Protein AF-A0A292S3I8-F1 (afdb_monomer_lite)

Sequence (132 aa):
MPSYYHRTHKNYNPDTIERGQLNSYDCPLGLFAISNTEHEIAWVYSADVTNESLIGYHQVVYALSRLICIYSNVKMKEWLDKDKTFNSLLQKDNLGRKYLTYKDYKNWVIKNKRIKLTDRHRRELSLWILGL

Structure (mmCIF, N/CA/C/O backbone):
data_AF-A0A292S3I8-F1
#
_entry.id   AF-A0A292S3I8-F1
#
loop_
_atom_site.group_PDB
_atom_site.id
_atom_site.type_symbol
_atom_site.label_atom_id
_atom_site.label_alt_id
_atom_site.label_comp_id
_atom_site.label_asym_id
_atom_site.label_entity_id
_atom_site.label_seq_id
_atom_site.pdbx_PDB_ins_code
_atom_site.Cartn_x
_atom_site.Cartn_y
_atom_site.Cartn_z
_atom_site.occupancy
_atom_site.B_iso_or_equiv
_atom_site.auth_seq_id
_atom_site.auth_comp_id
_atom_site.auth_asym_id
_atom_site.auth_atom_id
_atom_site.pdbx_PDB_model_num
ATOM 1 N N . MET A 1 1 ? 31.414 -0.654 -13.797 1.00 35.00 1 MET A N 1
ATOM 2 C CA . MET A 1 1 ? 30.329 -0.642 -12.791 1.00 35.00 1 MET A CA 1
ATOM 3 C C . MET A 1 1 ? 29.057 -1.112 -13.473 1.00 35.00 1 MET A C 1
ATOM 5 O O . MET A 1 1 ? 28.785 -0.588 -14.547 1.00 35.00 1 MET A O 1
ATOM 9 N N . PRO A 1 2 ? 28.318 -2.098 -12.940 1.00 39.09 2 PRO A N 1
ATOM 10 C CA . PRO A 1 2 ? 27.043 -2.484 -13.529 1.00 39.09 2 PRO A CA 1
ATOM 11 C C . PRO A 1 2 ? 26.079 -1.301 -13.414 1.00 39.09 2 PRO A C 1
ATOM 13 O O . PRO A 1 2 ? 25.862 -0.772 -12.324 1.00 39.09 2 PRO A O 1
ATOM 16 N N . SER A 1 3 ? 25.553 -0.847 -14.546 1.00 39.38 3 SER A N 1
ATOM 17 C CA . SER A 1 3 ? 24.557 0.217 -14.589 1.00 39.38 3 SER A CA 1
ATOM 18 C C . SER A 1 3 ? 23.244 -0.303 -14.003 1.00 39.38 3 SER A C 1
ATOM 20 O O . SER A 1 3 ? 22.569 -1.139 -14.604 1.00 39.38 3 SER A O 1
ATOM 22 N N . TYR A 1 4 ? 22.884 0.179 -12.813 1.00 45.81 4 TYR A N 1
ATOM 23 C CA . TYR A 1 4 ? 21.604 -0.113 -12.172 1.00 45.81 4 TYR A CA 1
ATOM 24 C C . TYR A 1 4 ? 20.477 0.567 -12.955 1.00 45.81 4 TYR A C 1
ATOM 26 O O . TYR A 1 4 ? 20.192 1.749 -12.764 1.00 45.81 4 TYR A O 1
ATOM 34 N N . TYR A 1 5 ? 19.818 -0.162 -13.852 1.00 46.53 5 TYR A N 1
ATOM 35 C CA . TYR A 1 5 ? 18.606 0.335 -14.495 1.00 46.53 5 TYR A CA 1
ATOM 36 C C . TYR A 1 5 ? 17.384 -0.134 -13.715 1.00 46.53 5 TYR A C 1
ATOM 38 O O . TYR A 1 5 ? 17.154 -1.326 -13.527 1.00 46.53 5 TYR A O 1
ATOM 46 N N . HIS A 1 6 ? 16.570 0.820 -13.270 1.00 51.22 6 HIS A N 1
ATOM 47 C CA . HIS A 1 6 ? 15.316 0.517 -12.594 1.00 51.22 6 HIS A CA 1
ATOM 48 C C . HIS A 1 6 ? 14.388 -0.275 -13.517 1.00 51.22 6 HIS A C 1
ATOM 50 O O . HIS A 1 6 ? 14.063 0.169 -14.623 1.00 51.22 6 HIS A O 1
ATOM 56 N N . ARG A 1 7 ? 13.903 -1.416 -13.031 1.00 52.06 7 ARG A N 1
ATOM 57 C CA . ARG A 1 7 ? 12.857 -2.182 -13.700 1.00 52.06 7 ARG A CA 1
ATOM 58 C C . ARG A 1 7 ? 11.584 -1.333 -13.757 1.00 52.06 7 ARG A C 1
ATOM 60 O O . ARG A 1 7 ? 11.092 -0.871 -12.728 1.00 52.06 7 ARG A O 1
ATOM 67 N N . THR A 1 8 ? 11.114 -1.072 -14.971 1.00 54.28 8 THR A N 1
ATOM 68 C CA . THR A 1 8 ? 9.885 -0.325 -15.270 1.00 54.28 8 THR A CA 1
ATOM 69 C C . THR A 1 8 ? 9.084 -1.105 -16.307 1.00 54.28 8 THR A C 1
ATOM 71 O O . THR A 1 8 ? 9.656 -1.932 -17.015 1.00 54.28 8 THR A O 1
ATOM 74 N N . HIS A 1 9 ? 7.794 -0.799 -16.474 1.00 51.03 9 HIS A N 1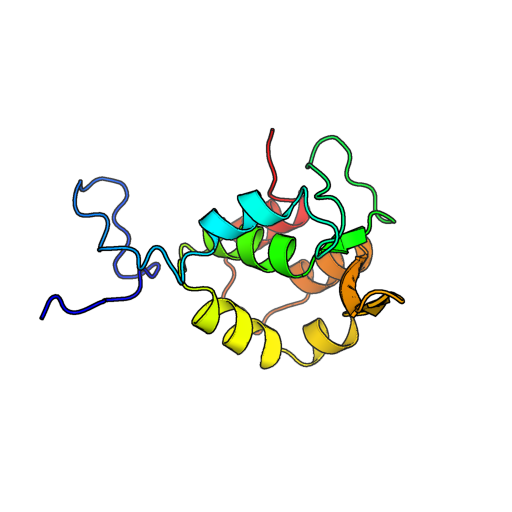
ATOM 75 C CA . HIS A 1 9 ? 6.932 -1.419 -17.494 1.00 51.03 9 HIS A CA 1
ATOM 76 C C . HIS A 1 9 ? 7.504 -1.355 -18.928 1.00 51.03 9 HIS A C 1
ATOM 78 O O . HIS A 1 9 ? 7.150 -2.171 -19.768 1.00 51.03 9 HIS A O 1
ATOM 84 N N . LYS A 1 10 ? 8.396 -0.402 -19.237 1.00 52.16 10 LYS A N 1
ATOM 85 C CA . LYS A 1 10 ? 9.036 -0.299 -20.561 1.00 52.16 10 LYS A CA 1
ATOM 86 C C . LYS A 1 10 ? 10.116 -1.358 -20.807 1.00 52.16 10 LYS A C 1
ATOM 88 O O . LYS A 1 10 ? 10.358 -1.705 -21.953 1.00 52.16 10 LYS A O 1
ATOM 93 N N . ASN A 1 11 ? 10.732 -1.862 -19.738 1.00 54.84 11 ASN A N 1
ATOM 94 C CA . ASN A 1 11 ? 11.859 -2.797 -19.793 1.00 54.84 11 ASN A CA 1
ATOM 95 C C . ASN A 1 11 ? 11.517 -4.133 -19.105 1.00 54.84 11 ASN A C 1
ATOM 97 O O . ASN A 1 11 ? 12.406 -4.917 -18.783 1.00 54.84 11 ASN A O 1
ATOM 101 N N . TYR A 1 12 ? 10.235 -4.366 -18.808 1.00 51.59 12 TYR A N 1
ATOM 102 C CA . TYR A 1 12 ? 9.739 -5.622 -18.262 1.00 51.59 12 TYR A CA 1
ATOM 103 C C . TYR A 1 12 ? 9.195 -6.467 -19.410 1.00 51.59 12 TYR A C 1
ATOM 105 O O . TYR A 1 12 ? 8.111 -6.193 -19.918 1.00 51.59 12 TYR A O 1
ATOM 113 N N . ASN A 1 13 ? 9.957 -7.483 -19.810 1.00 53.81 13 ASN A N 1
ATOM 114 C CA . ASN A 1 13 ? 9.481 -8.533 -20.697 1.00 53.81 13 ASN A CA 1
ATOM 115 C C . ASN A 1 13 ? 9.285 -9.819 -19.863 1.00 53.81 13 ASN A C 1
ATOM 117 O O . ASN A 1 13 ? 10.267 -10.331 -19.314 1.00 53.81 13 ASN A O 1
ATOM 121 N N . PRO A 1 14 ? 8.038 -10.302 -19.693 1.00 54.44 14 PRO A N 1
ATOM 122 C CA . PRO A 1 14 ? 7.749 -11.508 -18.919 1.00 54.44 14 PRO A CA 1
ATOM 123 C C . PRO A 1 14 ? 8.291 -12.790 -19.573 1.00 54.44 14 PRO A C 1
ATOM 125 O O . PRO A 1 14 ? 8.507 -13.768 -18.859 1.00 54.44 14 PRO A O 1
ATOM 128 N N . ASP A 1 15 ? 8.574 -12.756 -20.879 1.00 47.47 15 ASP A N 1
ATOM 129 C CA . ASP A 1 15 ? 8.967 -13.914 -21.690 1.00 47.47 15 ASP A CA 1
ATOM 130 C C . ASP A 1 15 ? 10.492 -14.062 -21.845 1.00 47.47 15 ASP A C 1
ATOM 132 O O . ASP A 1 15 ? 10.972 -15.050 -22.398 1.00 47.47 15 ASP A O 1
ATOM 136 N N . THR A 1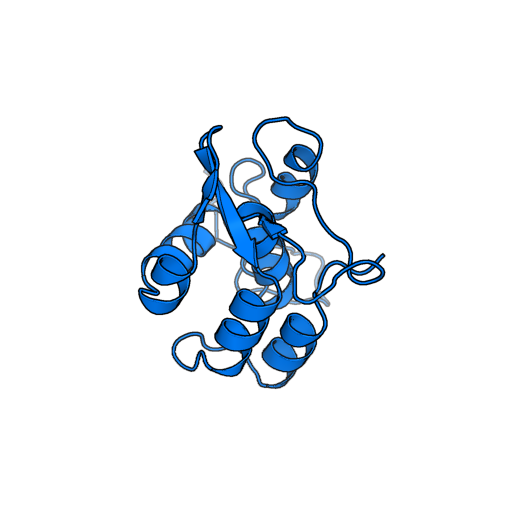 16 ? 11.286 -13.109 -21.338 1.00 45.94 16 THR A N 1
ATOM 137 C CA . THR A 1 16 ? 12.758 -13.172 -21.377 1.00 45.94 16 THR A CA 1
ATOM 138 C C . THR A 1 16 ? 13.369 -13.332 -19.987 1.00 45.94 16 THR A C 1
ATOM 140 O O . THR A 1 16 ? 12.959 -12.678 -19.025 1.00 45.94 16 THR A O 1
ATOM 143 N N . ILE A 1 17 ? 14.418 -14.156 -19.896 1.00 40.75 17 ILE A N 1
ATOM 144 C CA . ILE A 1 17 ? 15.199 -14.416 -18.672 1.00 40.75 17 ILE A CA 1
ATOM 145 C C . ILE A 1 17 ? 15.909 -13.151 -18.153 1.00 40.75 17 ILE A C 1
ATOM 147 O O . ILE A 1 17 ? 16.196 -13.062 -16.958 1.00 40.75 17 ILE A O 1
ATOM 151 N N . GLU A 1 18 ? 16.128 -12.138 -19.000 1.00 44.25 18 GLU A N 1
ATOM 152 C CA . GLU A 1 18 ? 16.729 -10.851 -18.626 1.00 44.25 18 GLU A CA 1
ATOM 153 C C . GLU A 1 18 ? 15.753 -9.966 -17.837 1.00 44.25 18 GLU A C 1
ATOM 155 O O . GLU A 1 18 ? 15.266 -8.911 -18.245 1.00 44.25 18 GLU A O 1
ATOM 160 N N . ARG A 1 19 ? 15.474 -10.416 -16.620 1.00 53.09 19 ARG A N 1
ATOM 161 C CA . ARG A 1 19 ? 14.901 -9.617 -15.552 1.00 53.09 19 ARG A CA 1
ATOM 162 C C . ARG A 1 19 ? 15.994 -8.633 -15.140 1.00 53.09 19 ARG A C 1
ATOM 164 O O . ARG A 1 19 ? 16.869 -9.016 -14.374 1.00 53.09 19 ARG A O 1
ATOM 171 N N . GLY A 1 20 ? 15.990 -7.413 -15.687 1.00 53.72 20 GLY A N 1
ATOM 172 C CA . GLY A 1 20 ? 16.982 -6.382 -15.342 1.00 53.72 20 GLY A CA 1
ATOM 173 C C . GLY A 1 20 ? 17.321 -6.363 -13.841 1.00 53.72 20 GLY A C 1
ATOM 174 O O . GLY A 1 20 ? 16.446 -6.613 -13.009 1.00 53.72 20 GLY A O 1
ATOM 175 N N . GLN A 1 21 ? 18.592 -6.127 -13.502 1.00 57.34 21 GLN A N 1
ATOM 176 C CA . GLN A 1 21 ? 19.098 -6.317 -12.138 1.00 57.34 21 GLN A CA 1
ATOM 177 C C . GLN A 1 21 ? 18.335 -5.453 -11.123 1.00 57.34 21 GLN A C 1
ATOM 179 O O . GLN A 1 21 ? 18.256 -4.230 -11.246 1.00 57.34 21 GLN A O 1
ATOM 184 N N . LEU A 1 22 ? 17.770 -6.105 -10.107 1.00 63.19 22 LEU A N 1
ATOM 185 C CA . LEU A 1 22 ? 17.127 -5.438 -8.982 1.00 63.19 22 LEU A CA 1
ATOM 186 C C . LEU A 1 22 ? 18.195 -5.038 -7.967 1.00 63.19 22 LEU A C 1
ATOM 188 O O . LEU A 1 22 ? 18.997 -5.872 -7.552 1.00 63.19 22 LEU A O 1
ATOM 192 N N . ASN A 1 23 ? 18.174 -3.784 -7.521 1.00 70.12 23 ASN A N 1
ATOM 193 C CA . ASN A 1 23 ? 18.911 -3.416 -6.321 1.00 70.12 23 ASN A CA 1
ATOM 194 C C . ASN A 1 23 ? 18.197 -4.054 -5.121 1.00 70.12 23 ASN A C 1
ATOM 196 O O . ASN A 1 23 ? 17.085 -3.651 -4.781 1.00 70.12 23 ASN A O 1
ATOM 200 N N . SER A 1 24 ? 18.820 -5.054 -4.497 1.00 69.81 24 SER A N 1
ATOM 201 C CA . SER A 1 24 ? 18.257 -5.779 -3.353 1.00 69.81 24 SER A CA 1
ATOM 202 C C . SER A 1 24 ? 17.925 -4.858 -2.175 1.00 69.81 24 SER A C 1
ATOM 204 O O . SER A 1 24 ? 16.930 -5.092 -1.494 1.00 69.81 24 SER A O 1
ATOM 206 N N . TYR A 1 25 ? 18.686 -3.777 -1.986 1.00 74.88 25 TYR A N 1
ATOM 207 C CA . TYR A 1 25 ? 18.461 -2.787 -0.928 1.00 74.88 25 TYR A CA 1
ATOM 208 C C . TYR A 1 25 ? 17.301 -1.823 -1.225 1.00 74.88 25 TYR A C 1
ATOM 210 O O . TYR A 1 25 ? 16.706 -1.268 -0.306 1.00 74.88 25 TYR A O 1
ATOM 218 N N . ASP A 1 26 ? 16.956 -1.624 -2.500 1.00 79.38 26 ASP A N 1
ATOM 219 C CA . ASP A 1 26 ? 15.890 -0.714 -2.950 1.00 79.38 26 ASP A CA 1
ATOM 220 C C . ASP A 1 26 ? 14.704 -1.482 -3.558 1.00 79.38 26 ASP A C 1
ATOM 222 O O . ASP A 1 26 ? 13.910 -0.931 -4.310 1.00 79.38 26 ASP A O 1
ATOM 226 N N . CYS A 1 27 ? 14.553 -2.772 -3.262 1.00 82.50 27 CYS A N 1
ATOM 227 C CA . CYS A 1 27 ? 13.486 -3.586 -3.833 1.00 82.50 27 CYS A CA 1
ATOM 228 C C . CYS A 1 27 ? 12.228 -3.558 -2.944 1.00 82.50 27 CYS A C 1
ATOM 230 O O . CYS A 1 27 ? 12.283 -4.029 -1.804 1.00 82.50 27 CYS A O 1
ATOM 232 N N . PRO A 1 28 ? 11.060 -3.111 -3.451 1.00 83.69 28 PRO A N 1
ATOM 233 C CA . PRO A 1 28 ? 9.800 -3.172 -2.713 1.00 83.69 28 PRO A CA 1
ATOM 234 C C . PRO A 1 28 ? 9.390 -4.572 -2.276 1.00 83.69 28 PRO A C 1
ATOM 236 O O . PRO A 1 28 ? 8.710 -4.706 -1.269 1.00 83.69 28 PRO A O 1
ATOM 239 N N . LEU A 1 29 ? 9.835 -5.624 -2.972 1.00 81.12 29 LEU A N 1
ATOM 240 C CA . LEU A 1 29 ? 9.528 -7.003 -2.583 1.00 81.12 29 LEU A CA 1
ATOM 241 C C . LEU A 1 29 ? 10.129 -7.378 -1.221 1.00 81.12 29 LEU A C 1
ATOM 243 O O . LEU A 1 29 ? 9.558 -8.207 -0.519 1.00 81.12 29 LEU A O 1
ATOM 247 N N . GLY A 1 30 ? 11.233 -6.733 -0.824 1.00 82.88 30 GLY A N 1
ATOM 248 C CA . GLY A 1 30 ? 11.840 -6.912 0.495 1.00 82.88 30 GLY A CA 1
ATOM 249 C C . GLY A 1 30 ? 10.999 -6.338 1.639 1.00 82.88 30 GLY A C 1
ATOM 250 O O . GLY A 1 30 ? 11.188 -6.739 2.783 1.00 82.88 30 GLY A O 1
ATOM 251 N N . LEU A 1 31 ? 10.029 -5.459 1.349 1.00 84.50 31 LEU A N 1
ATOM 252 C CA . LEU A 1 31 ? 9.140 -4.893 2.369 1.00 84.50 31 LEU A CA 1
ATOM 253 C C . LEU A 1 31 ? 8.215 -5.941 2.997 1.00 84.50 31 LEU A C 1
ATOM 255 O O . LEU A 1 31 ? 7.705 -5.716 4.086 1.00 84.50 31 LEU A O 1
ATOM 259 N N . PHE A 1 32 ? 8.017 -7.096 2.361 1.00 81.06 32 PHE A N 1
ATOM 260 C CA . PHE A 1 32 ? 7.269 -8.179 2.996 1.00 81.06 32 PHE A CA 1
ATOM 261 C C . PHE A 1 32 ? 7.952 -8.659 4.286 1.00 81.06 32 PHE A C 1
ATOM 263 O O . PHE A 1 32 ? 7.279 -8.967 5.258 1.00 81.06 32 PHE A O 1
ATOM 270 N N . ALA A 1 33 ? 9.288 -8.645 4.353 1.00 80.38 33 ALA A N 1
ATOM 271 C CA . ALA A 1 33 ? 10.014 -9.116 5.533 1.00 80.38 33 ALA A CA 1
ATOM 272 C C . ALA A 1 33 ? 9.792 -8.243 6.784 1.00 80.38 33 ALA A C 1
ATOM 274 O O . ALA A 1 33 ? 9.960 -8.727 7.901 1.00 80.38 33 ALA A O 1
ATOM 275 N N . ILE A 1 34 ? 9.396 -6.974 6.615 1.00 79.56 34 ILE A N 1
ATOM 276 C CA . ILE A 1 34 ? 9.131 -6.068 7.743 1.00 79.56 34 ILE A CA 1
ATOM 277 C C . ILE A 1 34 ? 7.693 -6.165 8.269 1.00 79.56 34 ILE A C 1
ATOM 279 O O . ILE A 1 34 ? 7.401 -5.569 9.305 1.00 79.56 34 ILE A O 1
ATOM 283 N N . SER A 1 35 ? 6.806 -6.932 7.617 1.00 77.38 35 SER A N 1
ATOM 284 C CA . SER A 1 35 ? 5.402 -7.094 8.039 1.00 77.38 35 SER A CA 1
ATOM 285 C C . SER A 1 35 ? 5.254 -7.680 9.443 1.00 77.38 35 SER A C 1
ATOM 287 O O . SER A 1 35 ? 4.230 -7.477 10.087 1.00 77.38 35 SER A O 1
ATOM 289 N N . ASN A 1 36 ? 6.275 -8.408 9.904 1.00 73.00 36 ASN A N 1
ATOM 290 C CA . ASN A 1 36 ? 6.303 -9.095 11.195 1.00 73.00 36 ASN A CA 1
ATOM 291 C C . ASN A 1 36 ? 7.099 -8.321 12.260 1.00 73.00 36 ASN A C 1
ATOM 293 O O . ASN A 1 36 ? 7.476 -8.891 13.280 1.00 73.00 36 ASN A O 1
ATOM 297 N N . THR A 1 37 ? 7.403 -7.044 12.013 1.00 81.31 37 THR A N 1
ATOM 298 C CA . THR A 1 37 ? 8.164 -6.189 12.935 1.00 81.31 37 THR A CA 1
ATOM 299 C C . THR A 1 37 ? 7.263 -5.155 13.602 1.00 81.31 37 THR A C 1
ATOM 301 O O . THR A 1 37 ? 6.235 -4.760 13.056 1.00 81.31 37 THR A O 1
ATOM 304 N N . GLU A 1 38 ? 7.681 -4.648 14.761 1.00 79.38 38 GLU A N 1
ATOM 305 C CA . GLU A 1 38 ? 6.992 -3.552 15.461 1.00 79.38 38 GLU A CA 1
ATOM 306 C C . GLU A 1 38 ? 6.989 -2.225 14.684 1.00 79.38 38 GLU A C 1
ATOM 308 O O . GLU A 1 38 ? 6.246 -1.305 15.018 1.00 79.38 38 GLU A O 1
ATOM 313 N N . HIS A 1 39 ? 7.798 -2.123 13.628 1.00 81.38 39 HIS A N 1
ATOM 314 C CA . HIS A 1 39 ? 7.919 -0.935 12.789 1.00 81.38 39 HIS A CA 1
ATOM 315 C C . HIS A 1 39 ? 6.839 -0.836 11.703 1.00 81.38 39 HIS A C 1
ATOM 317 O O . HIS A 1 39 ? 6.838 0.130 10.939 1.00 81.38 39 HIS A O 1
ATOM 323 N N . GLU A 1 40 ? 5.916 -1.799 11.625 1.00 88.19 40 GLU A N 1
ATOM 324 C CA . GLU A 1 40 ? 4.879 -1.845 10.595 1.00 88.19 40 GLU A CA 1
ATOM 325 C C . GLU A 1 40 ? 3.497 -2.192 11.173 1.00 88.19 40 GLU A C 1
ATOM 327 O O . GLU A 1 40 ? 3.369 -2.734 12.276 1.00 88.19 40 GLU A O 1
ATOM 332 N N . ILE A 1 41 ? 2.440 -1.791 10.463 1.00 89.31 41 ILE A N 1
ATOM 333 C CA . ILE A 1 41 ? 1.086 -2.286 10.723 1.00 89.31 41 ILE A CA 1
ATOM 334 C C . ILE A 1 41 ? 1.000 -3.712 10.191 1.00 89.31 41 ILE A C 1
ATOM 336 O O . ILE A 1 41 ? 1.468 -3.977 9.088 1.00 89.31 41 ILE A O 1
ATOM 340 N N . ALA A 1 42 ? 0.390 -4.625 10.946 1.00 88.88 42 ALA A N 1
ATOM 341 C CA . ALA A 1 42 ? 0.216 -6.004 10.502 1.00 88.88 42 ALA A CA 1
ATOM 342 C C . ALA A 1 42 ? -0.420 -6.051 9.103 1.00 88.88 42 ALA A C 1
ATOM 344 O O . ALA A 1 42 ? -1.458 -5.434 8.855 1.00 88.88 42 ALA A O 1
ATOM 345 N N . TRP A 1 43 ? 0.227 -6.760 8.177 1.00 90.62 43 TRP A N 1
ATOM 346 C CA . TRP A 1 43 ? -0.236 -6.813 6.796 1.00 90.62 43 TRP A CA 1
ATOM 347 C C . TRP A 1 43 ? -1.528 -7.623 6.711 1.00 90.62 43 TRP A C 1
ATOM 349 O O . TRP A 1 43 ? -1.558 -8.802 7.045 1.00 90.62 43 TRP A O 1
ATOM 359 N N . VAL A 1 44 ? -2.588 -6.983 6.225 1.00 89.19 44 VAL A N 1
ATOM 360 C CA . VAL A 1 44 ? -3.882 -7.625 5.968 1.00 89.19 44 VAL A CA 1
ATOM 361 C C . VAL A 1 44 ? -3.905 -8.257 4.574 1.00 89.19 44 VAL A C 1
ATOM 363 O O . VAL A 1 44 ? -3.558 -7.594 3.594 1.00 89.19 44 VAL A O 1
ATOM 366 N N . TYR A 1 45 ? -4.315 -9.520 4.461 1.00 87.31 45 TYR A N 1
ATOM 367 C CA . TYR A 1 45 ? -4.445 -10.229 3.182 1.00 87.31 45 TYR A CA 1
ATOM 368 C C . TYR A 1 45 ? -5.831 -10.025 2.563 1.00 87.31 45 TYR A C 1
ATOM 370 O O . TYR A 1 45 ? -6.778 -9.635 3.238 1.00 87.31 45 TYR A O 1
ATOM 378 N N . SER A 1 46 ? -5.962 -10.280 1.260 1.00 85.75 46 SER A N 1
ATOM 379 C CA . SER A 1 46 ? -7.229 -10.128 0.517 1.00 85.75 46 SER A CA 1
ATOM 380 C C . SER A 1 46 ? -8.391 -10.939 1.090 1.00 85.75 46 SER A C 1
ATOM 382 O O . SER A 1 46 ? -9.524 -10.475 1.018 1.00 85.75 46 SER A O 1
ATOM 384 N N . ALA A 1 47 ? -8.121 -12.096 1.698 1.00 85.88 47 ALA A N 1
ATOM 385 C CA . ALA A 1 47 ? -9.146 -12.918 2.340 1.00 85.88 47 ALA A CA 1
ATOM 386 C C . ALA A 1 47 ? -9.770 -12.256 3.582 1.00 85.88 47 ALA A C 1
ATOM 388 O O . ALA A 1 47 ? -10.943 -12.485 3.866 1.00 85.88 47 ALA A O 1
ATOM 389 N N . ASP A 1 48 ? -9.006 -11.411 4.279 1.00 88.19 48 ASP A N 1
ATOM 390 C CA . ASP A 1 48 ? -9.369 -10.874 5.595 1.00 88.19 48 ASP A CA 1
ATOM 391 C C . ASP A 1 48 ? -9.644 -9.361 5.572 1.00 88.19 48 ASP A C 1
ATOM 393 O O . ASP A 1 48 ? -10.008 -8.772 6.591 1.00 88.19 48 ASP A O 1
ATOM 397 N N . VAL A 1 49 ? -9.439 -8.698 4.428 1.00 90.38 49 VAL A N 1
ATOM 398 C CA . VAL A 1 49 ? -9.533 -7.239 4.336 1.00 90.38 49 VAL A CA 1
ATOM 399 C C . VAL A 1 49 ? -10.985 -6.760 4.401 1.00 90.38 49 VAL A C 1
ATOM 401 O O . VAL A 1 49 ? -11.836 -7.128 3.591 1.00 90.38 49 VAL A O 1
ATOM 404 N N . THR A 1 50 ? -11.260 -5.867 5.346 1.00 92.00 50 THR A N 1
ATOM 405 C CA . THR A 1 50 ? -12.520 -5.128 5.466 1.00 92.00 50 THR A CA 1
ATOM 406 C C . THR A 1 50 ? -12.280 -3.643 5.213 1.00 92.00 50 THR A C 1
ATOM 408 O O . THR A 1 50 ? -11.144 -3.176 5.152 1.00 92.00 50 THR A O 1
ATOM 411 N N . ASN A 1 51 ? -13.348 -2.859 5.057 1.00 92.12 51 ASN A N 1
ATOM 412 C CA . ASN A 1 51 ? -13.247 -1.413 4.821 1.00 92.12 51 ASN A CA 1
ATOM 413 C C . ASN A 1 51 ? -12.518 -0.666 5.953 1.00 92.12 51 ASN A C 1
ATOM 415 O O . ASN A 1 51 ? -11.901 0.372 5.708 1.00 92.12 51 ASN A O 1
ATOM 419 N N . GLU A 1 52 ? -12.582 -1.205 7.164 1.00 94.00 52 GLU A N 1
ATOM 420 C CA . GLU A 1 52 ? -12.009 -0.665 8.393 1.00 94.00 52 GLU A CA 1
ATOM 421 C C . GLU A 1 52 ? -10.573 -1.150 8.634 1.00 94.00 52 GLU A C 1
ATOM 423 O O . GLU A 1 52 ? -9.887 -0.606 9.498 1.00 94.00 52 GLU A O 1
ATOM 428 N N . SER A 1 53 ? -10.097 -2.144 7.874 1.00 94.06 53 SER A N 1
ATOM 429 C CA . SER A 1 53 ? -8.733 -2.653 7.991 1.00 94.06 53 SER A CA 1
ATOM 430 C C . SER A 1 53 ? -7.704 -1.540 7.802 1.00 94.06 53 SER A C 1
ATOM 432 O O . SER A 1 53 ? -7.786 -0.741 6.863 1.00 94.06 53 SER A O 1
ATOM 434 N N . LEU A 1 54 ? -6.708 -1.516 8.689 1.00 94.25 54 LEU A N 1
ATOM 435 C CA . LEU A 1 54 ? -5.576 -0.605 8.596 1.00 94.25 54 LEU A CA 1
ATOM 436 C C . LEU A 1 54 ? -4.560 -1.170 7.610 1.00 94.25 54 LEU A C 1
ATOM 438 O O . LEU A 1 54 ? -4.064 -2.280 7.778 1.00 94.25 54 LEU A O 1
ATOM 442 N N . ILE A 1 55 ? -4.246 -0.387 6.589 1.00 93.50 55 ILE A N 1
ATOM 443 C CA . ILE A 1 55 ? -3.299 -0.744 5.544 1.00 93.50 55 ILE A CA 1
ATOM 444 C C . ILE A 1 55 ? -2.019 0.055 5.756 1.00 93.50 55 ILE A C 1
ATOM 446 O O . ILE A 1 55 ? -2.028 1.289 5.705 1.00 93.50 55 ILE A O 1
ATOM 450 N N . GLY A 1 56 ? -0.912 -0.653 5.974 1.00 93.44 56 GLY A N 1
ATOM 451 C CA . GLY A 1 56 ? 0.402 -0.048 6.171 1.00 93.44 56 GLY A CA 1
ATOM 452 C C . GLY A 1 56 ? 0.922 0.649 4.911 1.00 93.44 56 GLY A C 1
ATOM 453 O O . GLY A 1 56 ? 0.711 0.193 3.784 1.00 93.44 56 GLY A O 1
ATOM 454 N N . TYR A 1 57 ? 1.658 1.749 5.070 1.00 92.69 57 TYR A N 1
ATOM 455 C CA . TYR A 1 57 ? 2.247 2.467 3.934 1.00 92.69 57 TYR A CA 1
ATOM 456 C C . TYR A 1 57 ? 3.193 1.579 3.111 1.00 92.69 57 TYR A C 1
ATOM 458 O O . TYR A 1 57 ? 3.135 1.581 1.879 1.00 92.69 57 TYR A O 1
ATOM 466 N N . HIS A 1 58 ? 4.037 0.773 3.764 1.00 91.25 58 HIS A N 1
ATOM 467 C CA . HIS A 1 58 ? 4.927 -0.147 3.052 1.00 91.25 58 HIS A CA 1
ATOM 468 C C . HIS A 1 58 ? 4.157 -1.254 2.327 1.00 91.25 58 HIS A C 1
ATOM 470 O O . HIS A 1 58 ? 4.558 -1.671 1.239 1.00 91.25 58 HIS A O 1
ATOM 476 N N . GLN A 1 59 ? 3.011 -1.663 2.868 1.00 90.94 59 GLN A N 1
ATOM 477 C CA . GLN A 1 59 ? 2.106 -2.602 2.220 1.00 90.94 59 GLN A CA 1
ATOM 478 C C . GLN A 1 59 ? 1.527 -2.022 0.918 1.00 90.94 59 GLN A C 1
ATOM 480 O O . GLN A 1 59 ? 1.492 -2.706 -0.105 1.00 90.94 59 GLN A O 1
ATOM 485 N N . VAL A 1 60 ? 1.158 -0.734 0.910 1.00 91.31 60 VAL A N 1
ATOM 486 C CA . VAL A 1 60 ? 0.741 -0.018 -0.311 1.00 91.31 60 VAL A CA 1
ATOM 487 C C . VAL A 1 60 ? 1.869 0.040 -1.340 1.00 91.31 60 VAL A C 1
ATOM 489 O O . VAL A 1 60 ? 1.640 -0.260 -2.514 1.00 91.31 60 VAL A O 1
ATOM 492 N N . VAL A 1 61 ? 3.087 0.397 -0.916 1.00 90.81 61 VAL A N 1
ATOM 493 C CA . VAL A 1 61 ? 4.269 0.440 -1.796 1.00 90.81 61 VAL A CA 1
ATOM 494 C C . VAL A 1 61 ? 4.509 -0.926 -2.436 1.00 90.81 61 VAL A C 1
ATOM 496 O O . VAL A 1 61 ? 4.672 -1.015 -3.655 1.00 90.81 61 VAL A O 1
ATOM 499 N N . TYR A 1 62 ? 4.459 -1.993 -1.638 1.00 89.06 62 TYR A N 1
ATOM 500 C CA . TYR A 1 62 ? 4.591 -3.365 -2.113 1.00 89.06 62 TYR A CA 1
ATOM 501 C C . TYR A 1 62 ? 3.500 -3.721 -3.133 1.00 89.06 62 TYR A C 1
ATOM 503 O O . TYR A 1 62 ? 3.817 -4.134 -4.251 1.00 89.06 62 TYR A O 1
ATOM 511 N N . ALA A 1 63 ? 2.225 -3.510 -2.797 1.00 87.69 63 ALA A N 1
ATOM 512 C CA . ALA A 1 63 ? 1.094 -3.859 -3.656 1.00 87.69 63 ALA A CA 1
ATOM 513 C C . ALA A 1 63 ? 1.151 -3.136 -5.010 1.00 87.69 63 ALA A C 1
ATOM 515 O O . ALA A 1 63 ? 1.009 -3.759 -6.064 1.00 87.69 63 ALA A O 1
ATOM 516 N N . LEU A 1 64 ? 1.430 -1.830 -4.994 1.00 85.00 64 LEU A N 1
ATOM 517 C CA . LEU A 1 64 ? 1.565 -1.042 -6.215 1.00 85.00 64 LEU A CA 1
ATOM 518 C C . LEU A 1 64 ? 2.761 -1.506 -7.049 1.00 85.00 64 LEU A C 1
ATOM 520 O O . LEU A 1 64 ? 2.608 -1.686 -8.256 1.00 85.00 64 LEU A O 1
ATOM 524 N N . SER A 1 65 ? 3.919 -1.748 -6.423 1.00 83.56 65 SER A N 1
ATOM 525 C CA . SER A 1 65 ? 5.145 -2.165 -7.120 1.00 83.56 65 SER A CA 1
ATOM 526 C C . SER A 1 65 ? 4.955 -3.446 -7.936 1.00 83.56 65 SER A C 1
ATOM 528 O O . SER A 1 65 ? 5.414 -3.520 -9.079 1.00 83.56 65 SER A O 1
ATOM 530 N N . ARG A 1 66 ? 4.227 -4.425 -7.376 1.00 80.06 66 ARG A N 1
ATOM 531 C CA . ARG A 1 66 ? 3.924 -5.708 -8.021 1.00 80.06 66 ARG A CA 1
ATOM 532 C C . ARG A 1 66 ? 3.060 -5.542 -9.259 1.00 80.06 66 ARG A C 1
ATOM 534 O O . ARG A 1 66 ? 3.266 -6.253 -10.233 1.00 80.06 66 ARG A O 1
ATOM 541 N N . LEU A 1 67 ? 2.118 -4.610 -9.214 1.00 77.56 67 LEU A N 1
ATOM 542 C CA . LEU A 1 67 ? 1.156 -4.407 -10.283 1.00 77.56 67 LEU A CA 1
ATOM 543 C C . LEU A 1 67 ? 1.731 -3.587 -11.438 1.00 77.56 67 LEU A C 1
ATOM 545 O O . LEU A 1 67 ? 1.622 -3.971 -12.596 1.00 77.56 67 LEU A O 1
ATOM 549 N N . ILE A 1 68 ? 2.362 -2.452 -11.133 1.00 75.62 68 ILE A N 1
ATOM 550 C CA . ILE A 1 68 ? 2.886 -1.539 -12.163 1.00 75.62 68 ILE A CA 1
ATOM 551 C C . ILE A 1 68 ? 4.319 -1.885 -12.590 1.00 75.62 68 ILE A C 1
ATOM 553 O O . ILE A 1 68 ? 4.895 -1.199 -13.438 1.00 75.62 68 ILE A O 1
ATOM 557 N N . CYS A 1 69 ? 4.892 -2.941 -12.005 1.00 75.44 69 CYS A N 1
ATOM 558 C CA . CYS A 1 69 ? 6.236 -3.444 -12.277 1.00 75.44 69 CYS A CA 1
ATOM 559 C C . CYS A 1 69 ? 7.339 -2.385 -12.076 1.00 75.44 69 CYS A C 1
ATOM 561 O O . CYS A 1 69 ? 8.305 -2.331 -12.843 1.00 75.44 69 CYS A O 1
ATOM 563 N N . ILE A 1 70 ? 7.194 -1.534 -11.051 1.00 77.50 70 ILE A N 1
ATOM 564 C CA . ILE A 1 70 ? 8.222 -0.578 -10.610 1.00 77.50 70 ILE A CA 1
ATOM 565 C C . ILE A 1 70 ? 8.842 -1.105 -9.321 1.00 77.50 70 ILE A C 1
ATOM 567 O O . ILE A 1 70 ? 8.240 -1.036 -8.255 1.00 77.50 70 ILE A O 1
ATOM 571 N N . TYR A 1 71 ? 10.071 -1.603 -9.418 1.00 78.62 71 TYR A N 1
ATOM 572 C CA . TYR A 1 71 ? 10.760 -2.272 -8.313 1.00 78.62 71 TYR A CA 1
ATOM 573 C C . TYR A 1 71 ? 11.851 -1.378 -7.711 1.00 78.62 71 TYR A C 1
ATOM 575 O O . TYR A 1 71 ? 13.028 -1.724 -7.721 1.00 78.62 71 TYR A O 1
ATOM 583 N N . SER A 1 72 ? 11.447 -0.195 -7.245 1.00 83.12 72 SER A N 1
ATOM 584 C CA . SER A 1 72 ? 12.304 0.754 -6.525 1.00 83.12 72 SER A CA 1
ATOM 585 C C . SER A 1 72 ? 11.505 1.408 -5.404 1.00 83.12 72 SER A C 1
ATOM 587 O O . SER A 1 72 ? 10.510 2.083 -5.682 1.00 83.12 72 SER A O 1
ATOM 589 N N . ASN A 1 73 ? 11.918 1.209 -4.152 1.00 83.69 73 ASN A N 1
ATOM 590 C CA . ASN A 1 73 ? 11.279 1.838 -2.998 1.00 83.69 73 ASN A CA 1
ATOM 591 C C . ASN A 1 73 ? 11.350 3.356 -3.117 1.00 83.69 73 ASN A C 1
ATOM 593 O O . ASN A 1 73 ? 10.328 4.016 -2.953 1.00 83.69 73 ASN A O 1
ATOM 597 N N . VAL A 1 74 ? 12.517 3.903 -3.466 1.00 85.69 74 VAL A N 1
ATOM 598 C CA . VAL A 1 74 ? 12.710 5.348 -3.664 1.00 85.69 74 VAL A CA 1
ATOM 599 C C . VAL A 1 74 ? 11.704 5.898 -4.672 1.00 85.69 74 VAL A C 1
ATOM 601 O O . VAL A 1 74 ? 10.947 6.809 -4.345 1.00 85.69 74 VAL A O 1
ATOM 604 N N . LYS A 1 75 ? 11.612 5.301 -5.866 1.00 85.56 75 LYS A N 1
ATOM 605 C CA . LYS A 1 75 ? 10.697 5.794 -6.907 1.00 85.56 75 LYS A CA 1
ATOM 606 C C . LYS A 1 75 ? 9.232 5.682 -6.513 1.00 85.56 75 LYS A C 1
ATOM 608 O O . LYS A 1 75 ? 8.457 6.587 -6.809 1.00 85.56 75 LYS A O 1
ATOM 613 N N . MET A 1 76 ? 8.842 4.583 -5.868 1.00 87.00 76 MET A N 1
ATOM 614 C CA . MET A 1 76 ? 7.469 4.408 -5.395 1.00 87.00 76 MET A CA 1
ATOM 615 C C . MET A 1 76 ? 7.108 5.439 -4.325 1.00 87.00 76 MET A C 1
ATOM 617 O 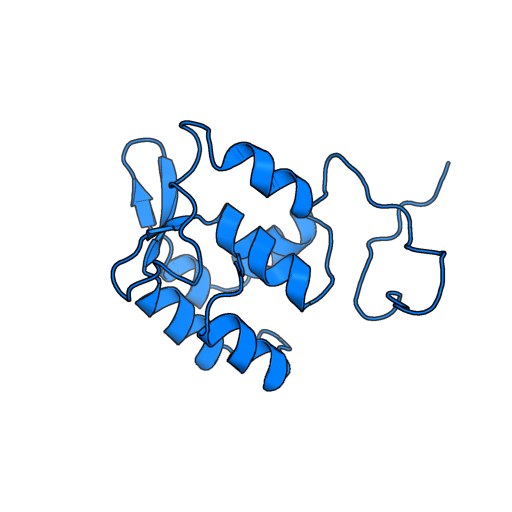O . MET A 1 76 ? 6.027 6.020 -4.388 1.00 87.00 76 MET A O 1
ATOM 621 N N . LYS A 1 77 ? 8.023 5.702 -3.386 1.00 88.31 77 LYS A N 1
ATOM 622 C CA . LYS A 1 77 ? 7.843 6.709 -2.336 1.00 88.31 77 LYS A CA 1
ATOM 623 C C . LYS A 1 77 ? 7.743 8.111 -2.922 1.00 88.31 77 LYS A C 1
ATOM 625 O O . LYS A 1 77 ? 6.732 8.763 -2.714 1.00 88.31 77 LYS A O 1
ATOM 630 N N . GLU A 1 78 ? 8.701 8.525 -3.752 1.00 86.75 78 GLU A N 1
ATOM 631 C CA . GLU A 1 78 ? 8.670 9.828 -4.436 1.00 86.75 78 GLU A CA 1
ATOM 632 C C . GLU A 1 78 ? 7.374 10.053 -5.218 1.00 86.75 78 GLU A C 1
ATOM 634 O O . GLU A 1 78 ? 6.875 11.174 -5.335 1.00 86.75 78 GLU A O 1
ATOM 639 N N . TRP A 1 79 ? 6.848 8.988 -5.812 1.00 85.31 79 TRP A N 1
ATOM 640 C CA . TRP A 1 79 ? 5.627 9.047 -6.586 1.00 85.31 79 TRP A CA 1
ATOM 641 C C . TRP A 1 79 ? 4.382 9.227 -5.719 1.00 85.31 79 TRP A C 1
ATOM 643 O O . TRP A 1 79 ? 3.549 10.076 -6.038 1.00 85.31 79 TRP A O 1
ATOM 653 N N . LEU A 1 80 ? 4.284 8.479 -4.618 1.00 88.44 80 LEU A N 1
ATOM 654 C CA . LEU A 1 80 ? 3.216 8.632 -3.629 1.00 88.44 80 LEU A CA 1
ATOM 655 C C . LEU A 1 80 ? 3.305 9.985 -2.912 1.00 88.44 80 LEU A C 1
ATOM 657 O O . LEU A 1 80 ? 2.291 10.657 -2.761 1.00 88.44 80 LEU A O 1
ATOM 661 N N . ASP A 1 81 ? 4.510 10.441 -2.573 1.00 86.06 81 ASP A N 1
ATOM 662 C CA . ASP A 1 81 ? 4.745 11.711 -1.881 1.00 86.06 81 ASP A CA 1
ATOM 663 C C . ASP A 1 81 ? 4.343 12.925 -2.739 1.00 86.06 81 ASP A C 1
ATOM 665 O O . ASP A 1 81 ? 3.954 13.967 -2.210 1.00 86.06 81 ASP A O 1
ATOM 669 N N . LYS A 1 82 ? 4.371 12.807 -4.073 1.00 87.62 82 LYS A N 1
ATOM 670 C CA . LYS A 1 82 ? 3.854 13.839 -4.992 1.00 87.62 82 LYS A CA 1
ATOM 671 C C . LYS A 1 82 ? 2.323 13.879 -5.047 1.00 87.62 82 LYS A C 1
ATOM 673 O O . LYS A 1 82 ? 1.750 14.879 -5.496 1.00 87.62 82 LYS A O 1
ATOM 678 N N . ASP A 1 83 ? 1.643 12.826 -4.604 1.00 88.12 83 ASP A N 1
ATOM 679 C CA . ASP A 1 83 ? 0.189 12.762 -4.563 1.00 88.12 83 ASP A CA 1
ATOM 680 C C . ASP A 1 83 ? -0.354 13.339 -3.248 1.00 88.12 83 ASP A C 1
ATOM 682 O O . ASP A 1 83 ? -0.512 12.659 -2.236 1.00 88.12 83 ASP A O 1
ATOM 686 N N . LYS A 1 84 ? -0.711 14.628 -3.289 1.00 88.56 84 LYS A N 1
ATOM 687 C CA . LYS A 1 84 ? -1.326 15.328 -2.150 1.00 88.56 84 LYS A CA 1
ATOM 688 C C . LYS A 1 84 ? -2.594 14.643 -1.632 1.00 88.56 84 LYS A C 1
ATOM 690 O O . LYS A 1 84 ? -2.847 14.692 -0.432 1.00 88.56 84 LYS A O 1
ATOM 695 N N . THR A 1 85 ? -3.388 14.027 -2.512 1.00 90.31 85 THR A N 1
ATOM 696 C CA . THR A 1 85 ? -4.614 13.331 -2.112 1.00 90.31 85 THR A CA 1
ATOM 697 C C . THR A 1 85 ? -4.263 12.070 -1.341 1.00 90.31 85 THR A C 1
ATOM 699 O O . THR A 1 85 ? -4.822 11.861 -0.273 1.00 90.31 85 THR A O 1
ATOM 702 N N . PHE A 1 86 ? -3.297 11.280 -1.814 1.00 91.44 86 PHE A N 1
ATOM 703 C CA . PHE A 1 86 ? -2.812 10.121 -1.063 1.00 91.44 86 PHE A CA 1
ATOM 704 C C . PHE A 1 86 ? -2.266 10.529 0.311 1.00 91.44 86 PHE A C 1
ATOM 706 O O . PHE A 1 86 ? -2.687 9.991 1.331 1.00 91.44 86 PHE A O 1
ATOM 713 N N . ASN A 1 87 ? -1.393 11.538 0.348 1.00 91.69 87 ASN A N 1
ATOM 714 C CA . ASN A 1 87 ? -0.765 11.991 1.588 1.00 91.69 87 ASN A CA 1
ATOM 715 C C . ASN A 1 87 ? -1.772 12.495 2.624 1.00 91.69 87 ASN A C 1
ATOM 717 O O . ASN A 1 87 ? -1.554 12.293 3.812 1.00 91.69 87 ASN A O 1
ATOM 721 N N . SER A 1 88 ? -2.876 13.114 2.195 1.00 93.31 88 SER A N 1
ATOM 722 C CA . SER A 1 88 ? -3.933 13.551 3.118 1.00 93.31 88 SER A CA 1
ATOM 723 C C . SER A 1 88 ? -4.694 12.405 3.791 1.00 93.31 88 SER A C 1
ATOM 725 O O . SER A 1 88 ? -5.351 12.636 4.799 1.00 93.31 88 SER A O 1
ATOM 727 N N . LEU A 1 89 ? -4.614 11.185 3.248 1.00 94.81 89 LEU A N 1
ATOM 728 C CA . LEU A 1 89 ? -5.260 9.994 3.810 1.00 94.81 89 LEU A CA 1
ATOM 729 C C . LEU A 1 89 ? -4.352 9.259 4.801 1.00 94.81 89 LEU A C 1
ATOM 731 O O . LEU A 1 89 ? -4.833 8.412 5.551 1.00 94.81 89 LEU A O 1
ATOM 735 N N . LEU A 1 90 ? -3.047 9.553 4.790 1.00 95.25 90 LEU A N 1
ATOM 736 C CA . LEU A 1 90 ? -2.093 8.912 5.681 1.00 95.25 90 LEU A CA 1
ATOM 737 C C . LEU A 1 90 ? -2.272 9.414 7.108 1.00 95.25 90 LEU A C 1
ATOM 739 O O . LEU A 1 90 ? -2.163 10.603 7.404 1.00 95.25 90 LEU A O 1
ATOM 743 N N . GLN A 1 91 ? -2.461 8.459 7.999 1.00 95.50 91 GLN A N 1
ATOM 744 C CA . GLN A 1 91 ? -2.463 8.631 9.436 1.00 95.50 91 GLN A CA 1
ATOM 745 C C . GLN A 1 91 ? -1.164 8.072 10.009 1.00 95.50 91 GLN A C 1
ATOM 747 O O . GLN A 1 91 ? -0.447 7.301 9.362 1.00 95.50 91 GLN A O 1
ATOM 752 N N . LYS A 1 92 ? -0.843 8.492 11.229 1.00 95.12 92 LYS A N 1
ATOM 753 C CA . LYS A 1 92 ? 0.337 8.050 11.966 1.00 95.12 92 LYS A CA 1
ATOM 754 C C . LYS A 1 92 ? -0.112 7.605 13.350 1.00 95.12 92 LYS A C 1
ATOM 756 O O . LYS A 1 92 ? -0.849 8.337 14.004 1.00 95.12 92 LYS A O 1
ATOM 761 N N . ASP A 1 93 ? 0.289 6.412 13.770 1.00 91.69 93 ASP A N 1
ATOM 762 C CA . ASP A 1 93 ? 0.002 5.948 15.128 1.00 91.69 93 ASP A CA 1
ATOM 763 C C . ASP A 1 93 ? 1.031 6.479 16.139 1.00 91.69 93 ASP A C 1
ATOM 765 O O . ASP A 1 93 ? 1.976 7.191 15.789 1.00 91.69 93 ASP A O 1
ATOM 769 N N . ASN A 1 94 ? 0.863 6.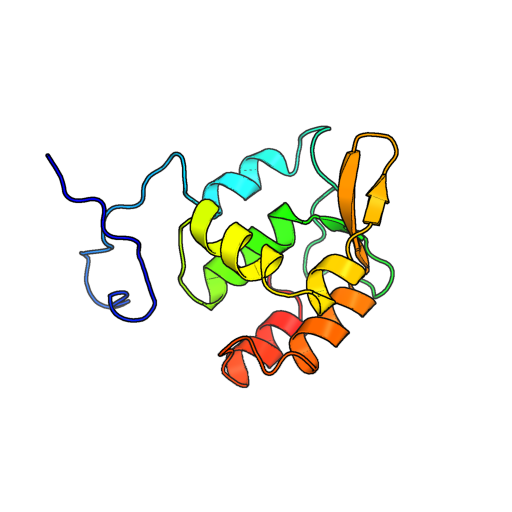096 17.405 1.00 89.94 94 ASN A N 1
ATOM 770 C CA . ASN A 1 94 ? 1.732 6.527 18.502 1.00 89.94 94 ASN A CA 1
ATOM 771 C C . ASN A 1 94 ? 3.183 6.024 18.372 1.00 89.94 94 ASN A C 1
ATOM 773 O O . ASN A 1 94 ? 4.086 6.636 18.936 1.00 89.94 94 ASN A O 1
ATOM 777 N N . LEU A 1 95 ? 3.418 4.940 17.624 1.00 89.19 95 LEU A N 1
ATOM 778 C CA . LEU A 1 95 ? 4.753 4.390 17.338 1.00 89.19 95 LEU A CA 1
ATOM 779 C C . LEU A 1 95 ? 5.374 4.996 16.074 1.00 89.19 95 LEU A C 1
ATOM 781 O O . LEU A 1 95 ? 6.535 4.768 15.745 1.00 89.19 95 LEU A O 1
ATOM 785 N N . GLY A 1 96 ? 4.599 5.799 15.358 1.00 89.62 96 GLY A N 1
ATOM 786 C CA . GLY A 1 96 ? 5.009 6.507 14.172 1.00 89.62 96 GLY A CA 1
ATOM 787 C C . GLY A 1 96 ? 4.855 5.752 12.859 1.00 89.62 96 GLY A C 1
ATOM 788 O O . GLY A 1 96 ? 5.336 6.235 11.829 1.00 89.62 96 GLY A O 1
ATOM 789 N N . ARG A 1 97 ? 4.145 4.626 12.876 1.00 91.75 97 ARG A N 1
ATOM 790 C CA . ARG A 1 97 ? 3.805 3.830 11.698 1.00 91.75 97 ARG A CA 1
ATOM 791 C C . ARG A 1 97 ? 2.763 4.566 10.871 1.00 91.75 97 ARG A C 1
ATOM 793 O O . ARG A 1 97 ? 1.779 5.075 11.409 1.00 91.75 97 ARG A O 1
ATOM 800 N N . LYS A 1 98 ? 2.990 4.638 9.559 1.00 94.00 98 LYS A N 1
ATOM 801 C CA . LYS A 1 98 ? 2.083 5.308 8.619 1.00 94.00 98 LYS A CA 1
ATOM 802 C C . LYS A 1 98 ? 1.090 4.311 8.041 1.00 94.00 98 LYS A C 1
ATOM 804 O O . LYS A 1 98 ? 1.505 3.272 7.531 1.00 94.00 98 LYS A O 1
ATOM 809 N N . TYR A 1 99 ? -0.189 4.658 8.053 1.00 94.69 99 TYR A N 1
ATOM 810 C CA . TYR A 1 99 ? -1.255 3.792 7.559 1.00 94.69 99 TYR A CA 1
ATOM 811 C C . TYR A 1 99 ? -2.440 4.589 7.022 1.00 94.69 99 TYR A C 1
ATOM 813 O O . TYR A 1 99 ? -2.517 5.801 7.199 1.00 94.69 99 TYR A O 1
ATOM 821 N N . LEU A 1 100 ? -3.369 3.906 6.367 1.00 95.56 100 LEU A N 1
ATOM 822 C CA . LEU A 1 100 ? -4.683 4.431 6.005 1.00 95.56 100 LEU A CA 1
ATOM 823 C C . LEU A 1 100 ? -5.724 3.312 6.072 1.00 95.56 100 LEU A C 1
ATOM 825 O O . LEU A 1 100 ? -5.364 2.137 6.113 1.00 95.56 100 LEU A O 1
ATOM 829 N N . THR A 1 101 ? -7.011 3.653 6.075 1.00 95.44 101 THR A N 1
ATOM 830 C CA . THR A 1 101 ? -8.057 2.625 6.008 1.00 95.44 101 THR A CA 1
ATOM 831 C C . THR A 1 101 ? -8.130 2.025 4.605 1.00 95.44 101 THR A C 1
ATOM 833 O O . THR A 1 101 ? -7.881 2.710 3.604 1.00 95.44 101 THR A O 1
ATOM 836 N N . TYR A 1 102 ? -8.513 0.753 4.498 1.00 93.56 102 TYR A N 1
ATOM 837 C CA . TYR A 1 102 ? -8.734 0.121 3.198 1.00 93.56 102 TYR A CA 1
ATOM 838 C C . TYR A 1 102 ? -9.814 0.847 2.385 1.00 93.56 102 TYR A C 1
ATOM 840 O O . TYR A 1 102 ? -9.673 1.009 1.172 1.00 93.56 102 TYR A O 1
ATOM 848 N N . LYS A 1 103 ? -10.863 1.357 3.039 1.00 93.69 103 LYS A N 1
ATOM 849 C CA . LYS A 1 103 ? -11.893 2.179 2.391 1.00 93.69 103 LYS A CA 1
ATOM 850 C C . LYS A 1 103 ? -11.299 3.416 1.717 1.00 93.69 103 LYS A C 1
ATOM 852 O O . LYS A 1 103 ? -11.611 3.689 0.555 1.00 93.69 103 LYS A O 1
ATOM 857 N N . ASP A 1 104 ? -10.444 4.150 2.421 1.00 94.19 104 ASP A N 1
ATOM 858 C CA . ASP A 1 104 ? -9.789 5.348 1.890 1.00 94.19 104 ASP A CA 1
ATOM 859 C C . ASP A 1 104 ? -8.824 4.999 0.764 1.00 94.19 104 ASP A C 1
ATOM 861 O O . ASP A 1 104 ? -8.849 5.634 -0.294 1.00 94.19 104 ASP A O 1
ATOM 865 N N . TYR A 1 105 ? -8.047 3.932 0.945 1.00 92.06 105 TYR A N 1
ATOM 866 C CA . TYR A 1 105 ? -7.160 3.393 -0.078 1.00 92.06 105 TYR A CA 1
ATOM 867 C C . TYR A 1 105 ? -7.929 3.047 -1.359 1.00 92.06 105 TYR A C 1
ATOM 869 O O . TYR A 1 105 ? -7.594 3.525 -2.443 1.00 92.06 105 TYR A O 1
ATOM 877 N N . LYS A 1 106 ? -8.998 2.256 -1.241 1.00 90.44 106 LYS A N 1
ATOM 878 C CA . LYS A 1 106 ? -9.832 1.814 -2.362 1.00 90.44 106 LYS A CA 1
ATOM 879 C C . LYS A 1 106 ? -10.449 3.002 -3.091 1.00 90.44 106 LYS A C 1
ATOM 881 O O . LYS A 1 106 ? -10.398 3.076 -4.319 1.00 90.44 106 LYS A O 1
ATOM 886 N N . ASN A 1 107 ? -10.988 3.963 -2.343 1.00 90.69 107 ASN A N 1
ATOM 887 C CA . ASN A 1 107 ? -11.538 5.191 -2.908 1.00 90.69 107 ASN A CA 1
ATOM 888 C C . ASN A 1 107 ? -10.477 6.008 -3.646 1.00 90.69 107 ASN A C 1
ATOM 890 O O . ASN A 1 107 ? -10.749 6.515 -4.737 1.00 90.69 107 ASN A O 1
ATOM 894 N N . TRP A 1 108 ? -9.277 6.125 -3.077 1.00 90.44 108 TRP A N 1
ATOM 895 C CA . TRP A 1 108 ? -8.153 6.796 -3.715 1.00 90.44 108 TRP A CA 1
ATOM 896 C C . TRP A 1 108 ? -7.763 6.104 -5.020 1.00 90.44 108 TRP A C 1
ATOM 898 O O . TRP A 1 108 ? -7.746 6.765 -6.054 1.00 90.44 108 TRP A O 1
ATOM 908 N N . VAL A 1 109 ? -7.555 4.786 -5.021 1.00 86.88 109 VAL A N 1
ATOM 909 C CA . VAL A 1 109 ? -7.220 4.003 -6.224 1.00 86.88 109 VAL A CA 1
ATOM 910 C C . VAL A 1 109 ? -8.230 4.231 -7.353 1.00 86.88 109 VAL A C 1
ATOM 912 O O . VAL A 1 109 ? -7.840 4.443 -8.502 1.00 86.88 109 VAL A O 1
ATOM 915 N N . ILE A 1 110 ? -9.527 4.199 -7.035 1.00 83.75 110 ILE A N 1
ATOM 916 C CA . ILE A 1 110 ? -10.605 4.345 -8.023 1.00 83.75 110 ILE A CA 1
ATOM 917 C C . ILE A 1 110 ? -10.652 5.772 -8.584 1.00 83.75 110 ILE A C 1
ATOM 919 O O . ILE A 1 110 ? -10.834 5.964 -9.787 1.00 83.75 110 ILE A O 1
ATOM 923 N N . LYS A 1 111 ? -10.489 6.786 -7.726 1.00 82.75 111 LYS A N 1
ATOM 924 C CA . LYS A 1 111 ? -10.610 8.203 -8.109 1.00 82.75 111 LYS A CA 1
ATOM 925 C C . LYS A 1 111 ? -9.328 8.776 -8.711 1.00 82.75 111 LYS A C 1
ATOM 927 O O . LYS A 1 111 ? -9.383 9.795 -9.403 1.00 82.75 111 LYS A O 1
ATOM 932 N N . ASN A 1 112 ? -8.176 8.157 -8.464 1.00 74.19 112 ASN A N 1
ATOM 933 C CA . ASN A 1 112 ? -6.893 8.688 -8.890 1.00 74.19 112 ASN A CA 1
ATOM 934 C C . ASN A 1 112 ? -6.687 8.533 -10.405 1.00 74.19 112 ASN A C 1
ATOM 936 O O . ASN A 1 112 ? -6.458 7.447 -10.947 1.00 74.19 112 ASN A O 1
ATOM 940 N N . LYS A 1 113 ? -6.749 9.674 -11.098 1.00 66.88 113 LYS A N 1
ATOM 941 C CA . LYS A 1 113 ? -6.447 9.799 -12.531 1.00 66.88 113 LYS A CA 1
ATOM 942 C C . LYS A 1 113 ? -5.021 10.279 -12.812 1.00 66.88 113 LYS A C 1
ATOM 944 O O . LYS A 1 113 ? -4.591 10.227 -13.959 1.00 66.88 113 LYS A O 1
ATOM 949 N N . ARG A 1 114 ? -4.302 10.776 -11.796 1.00 64.38 114 ARG A N 1
ATOM 950 C CA . ARG A 1 114 ? -2.926 11.293 -11.938 1.00 64.38 114 ARG A CA 1
ATOM 951 C C . ARG A 1 114 ? -1.925 10.164 -12.082 1.00 64.38 114 ARG A C 1
ATOM 953 O O . ARG A 1 114 ? -0.957 10.271 -12.831 1.00 64.38 114 ARG A O 1
ATOM 960 N N . ILE A 1 115 ? -2.197 9.065 -11.398 1.00 65.44 115 ILE A N 1
ATOM 961 C CA . ILE A 1 115 ? -1.493 7.825 -11.624 1.00 65.44 115 ILE A CA 1
ATOM 962 C C . ILE A 1 115 ? -2.016 7.195 -12.922 1.00 65.44 115 ILE A C 1
ATOM 964 O O . ILE A 1 115 ? -3.211 6.925 -13.054 1.00 65.44 115 ILE A O 1
ATOM 968 N N . LYS A 1 116 ? -1.103 6.899 -13.858 1.00 67.75 116 LYS A N 1
ATOM 969 C CA . LYS A 1 116 ? -1.376 6.108 -15.070 1.00 67.75 116 LYS A CA 1
ATOM 970 C C . LYS A 1 116 ? -1.605 4.624 -14.728 1.00 67.75 116 LYS A C 1
ATOM 972 O O . LYS A 1 116 ? -0.855 3.756 -15.166 1.00 67.75 116 LYS A O 1
ATOM 977 N N . LEU A 1 117 ? -2.617 4.330 -13.914 1.00 73.88 117 LEU A N 1
ATOM 978 C CA . LEU A 1 117 ? -3.156 2.981 -13.774 1.00 73.88 117 LEU A CA 1
ATOM 979 C C . LEU A 1 117 ? -4.032 2.695 -14.993 1.00 73.88 117 LEU A C 1
ATOM 981 O O . LEU A 1 117 ? -4.851 3.533 -15.375 1.00 73.88 117 LEU A O 1
ATOM 985 N N . THR A 1 118 ? -3.884 1.510 -15.578 1.00 78.19 118 THR A N 1
ATOM 986 C CA . THR A 1 118 ? -4.892 0.985 -16.501 1.00 78.19 118 THR A CA 1
ATOM 987 C C . THR A 1 118 ? -6.167 0.668 -15.716 1.00 78.19 118 THR A C 1
ATOM 989 O O . THR A 1 118 ? -6.129 0.487 -14.495 1.00 78.19 118 THR A O 1
ATOM 992 N N . ASP A 1 119 ? -7.308 0.550 -16.391 1.00 79.69 119 ASP A N 1
ATOM 993 C CA . ASP A 1 119 ? -8.548 0.162 -15.707 1.00 79.69 119 ASP A CA 1
ATOM 994 C C . ASP A 1 119 ? -8.452 -1.242 -15.096 1.00 79.69 119 ASP A C 1
ATOM 996 O O . ASP A 1 119 ? -9.014 -1.493 -14.030 1.00 79.69 119 ASP A O 1
ATOM 1000 N N . ARG A 1 120 ? -7.655 -2.131 -15.707 1.00 80.19 120 ARG A N 1
ATOM 1001 C CA . ARG A 1 120 ? -7.292 -3.428 -15.124 1.00 80.19 120 ARG A CA 1
ATOM 1002 C C . ARG A 1 120 ? -6.534 -3.256 -13.807 1.00 80.19 120 ARG A C 1
ATOM 1004 O O . ARG A 1 120 ? -6.946 -3.833 -12.807 1.00 80.19 120 ARG A O 1
ATOM 1011 N N . HIS A 1 121 ? -5.498 -2.414 -13.777 1.00 80.38 121 HIS A N 1
ATOM 1012 C CA . HIS A 1 121 ? -4.752 -2.131 -12.548 1.00 80.38 121 HIS A CA 1
ATOM 1013 C C . HIS A 1 121 ? -5.662 -1.575 -11.443 1.00 80.38 121 HIS A C 1
ATOM 1015 O O . HIS A 1 121 ? -5.564 -1.990 -10.293 1.00 80.38 121 HIS A O 1
ATOM 1021 N N . ARG A 1 122 ? -6.586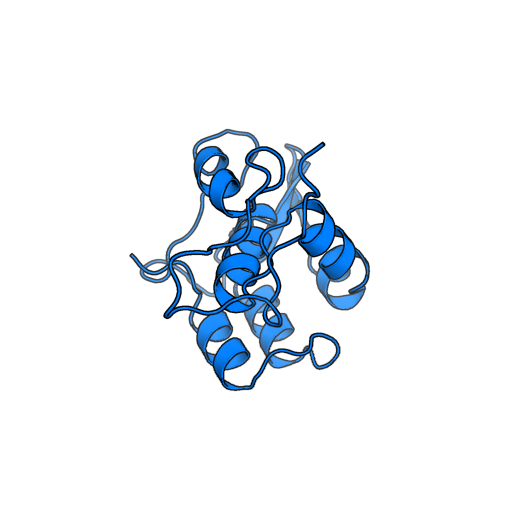 -0.666 -11.780 1.00 81.56 122 ARG A N 1
ATOM 1022 C CA . ARG A 1 122 ? -7.550 -0.126 -10.805 1.00 81.56 122 ARG A CA 1
ATOM 1023 C C . ARG A 1 122 ? -8.472 -1.203 -10.245 1.00 81.56 122 ARG A C 1
ATOM 1025 O O . ARG A 1 122 ? -8.692 -1.223 -9.038 1.00 81.56 122 ARG A O 1
ATOM 1032 N N . ARG A 1 123 ? -8.993 -2.092 -11.098 1.00 80.56 123 ARG A N 1
ATOM 1033 C CA . ARG A 1 123 ? -9.831 -3.221 -10.666 1.00 80.56 123 ARG A CA 1
ATOM 1034 C C . ARG A 1 123 ? -9.064 -4.143 -9.723 1.00 80.56 123 ARG A C 1
ATOM 1036 O O . ARG A 1 123 ? -9.562 -4.420 -8.639 1.00 80.56 123 ARG A O 1
ATOM 1043 N N . GLU A 1 124 ? -7.844 -4.534 -10.080 1.00 79.75 124 GLU A N 1
ATOM 1044 C CA . GLU A 1 124 ? -7.010 -5.412 -9.247 1.00 79.75 124 GLU A CA 1
ATOM 1045 C C . GLU A 1 124 ? -6.662 -4.763 -7.893 1.00 79.75 124 GLU A C 1
ATOM 1047 O O . GLU A 1 124 ? -6.853 -5.380 -6.850 1.00 79.75 124 GLU A O 1
ATOM 1052 N N . LEU A 1 125 ? -6.273 -3.482 -7.863 1.00 79.25 125 LEU A N 1
ATOM 1053 C CA . LEU A 1 125 ? -6.037 -2.749 -6.606 1.00 79.25 125 LEU A CA 1
ATOM 1054 C C . LEU A 1 125 ? -7.306 -2.614 -5.757 1.00 79.25 125 LEU A C 1
ATOM 1056 O O . LEU A 1 125 ? -7.243 -2.704 -4.533 1.00 79.25 125 LEU A O 1
ATOM 1060 N N . SER A 1 126 ? -8.468 -2.432 -6.393 1.00 75.81 126 SER A N 1
ATOM 1061 C CA . SER A 1 126 ? -9.753 -2.324 -5.693 1.00 75.81 126 SER A CA 1
ATOM 1062 C C . SER A 1 126 ? -10.232 -3.630 -5.058 1.00 75.81 126 SER A C 1
ATOM 1064 O O . SER A 1 126 ? -11.133 -3.582 -4.223 1.00 75.81 126 SER A O 1
ATOM 1066 N N . LEU A 1 127 ? -9.638 -4.763 -5.445 1.00 77.19 127 LEU A N 1
ATOM 1067 C CA . LEU A 1 127 ? -9.861 -6.084 -4.853 1.00 77.19 127 LEU A CA 1
ATOM 1068 C C . LEU A 1 127 ? -8.822 -6.433 -3.780 1.00 77.19 127 LEU A C 1
ATOM 1070 O O . LEU A 1 127 ? -8.943 -7.478 -3.157 1.00 77.19 127 LEU A O 1
ATOM 1074 N N . TRP A 1 128 ? -7.865 -5.529 -3.530 1.00 79.38 128 TRP A N 1
ATOM 1075 C CA . TRP A 1 128 ? -6.699 -5.723 -2.668 1.00 79.38 128 TRP A CA 1
ATOM 1076 C C . TRP A 1 128 ? -5.735 -6.811 -3.175 1.00 79.38 128 TRP A C 1
ATOM 1078 O O . TRP A 1 128 ? -6.092 -7.963 -3.378 1.00 79.38 128 TRP A O 1
ATOM 1088 N N . ILE A 1 129 ? -4.473 -6.434 -3.406 1.00 66.25 129 ILE A N 1
ATOM 1089 C CA . ILE A 1 129 ? -3.539 -7.225 -4.238 1.00 66.25 129 ILE A CA 1
ATOM 1090 C C . ILE A 1 129 ? -2.736 -8.271 -3.46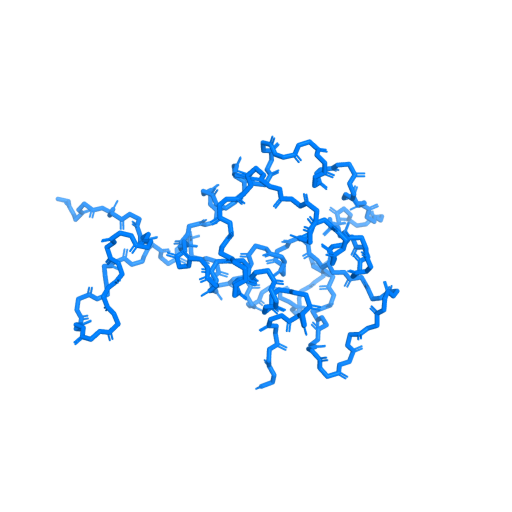5 1.00 66.25 129 ILE A C 1
ATOM 1092 O O . ILE A 1 129 ? -2.073 -9.110 -4.079 1.00 66.25 129 ILE A O 1
ATOM 1096 N N . LEU A 1 130 ? -2.782 -8.273 -2.133 1.00 64.81 130 LEU A N 1
ATOM 1097 C CA . LEU A 1 130 ? -2.185 -9.372 -1.381 1.00 64.81 130 LEU A CA 1
ATOM 1098 C C . LEU A 1 130 ? -3.074 -10.614 -1.493 1.00 64.81 130 LEU A C 1
ATOM 1100 O O . LEU A 1 130 ? -3.863 -10.914 -0.598 1.00 64.81 130 LEU A O 1
ATOM 1104 N N . GLY A 1 131 ? -2.970 -11.304 -2.629 1.00 58.91 131 GLY A N 1
ATOM 1105 C CA . GLY A 1 131 ? -3.433 -12.678 -2.771 1.00 58.91 131 GLY A CA 1
ATOM 1106 C C . GLY A 1 131 ? -2.730 -13.565 -1.746 1.00 58.91 131 GLY A C 1
ATOM 1107 O O . GLY A 1 131 ? -1.565 -13.312 -1.420 1.00 58.91 131 GLY A O 1
ATOM 1108 N N . LEU A 1 132 ? -3.464 -14.550 -1.231 1.00 42.72 132 LEU A N 1
ATOM 1109 C CA . LEU A 1 132 ? -2.875 -15.714 -0.570 1.00 42.72 132 LEU A CA 1
ATOM 1110 C C . LEU A 1 132 ? -2.075 -16.537 -1.588 1.00 42.72 132 LEU A C 1
ATOM 1112 O O . LEU A 1 132 ? -2.546 -16.648 -2.746 1.00 42.72 132 LEU A O 1
#

Radius of gyration: 14.97 Å; chains: 1; bounding box: 44×31×40 Å

Foldseek 3Di:
DPDQDWWFPVNDDPPDPCPDDAPPVFFLVCLVVCLPDPQWDNDDALVGADQQDKHFPSNVLSQLCVLRVGGGNVVSCVVQVVDPLSVVQWDADPSGTTTGGLNSQLVCLQPDPVDPDDVVNNVCVNSPPRDD

Secondary structure (DSSP, 8-state):
----PPP-TTS--TTSS------GGG-GGGGGGGGGSTTSPPPPPTTT--TT-EEEHHHHHHHHHHHHT---HHHHHHHHHT-HHHHHH-EE-TT--EEEEHHHHHHHHHH--SS---HHHHHHHHT-S---

pLDDT: mean 78.43, std 15.61, range [35.0, 95.56]